Protein AF-A0A661FWZ1-F1 (afdb_monomer)

Solvent-accessible surface area (backbone atoms only — not comparable to full-atom values): 4500 Å² total; per-residue (Å²): 130,87,65,81,78,56,76,91,47,45,71,56,48,51,56,51,52,56,47,48,75,68,31,70,47,79,71,69,54,61,41,92,82,27,64,59,43,77,51,90,68,82,77,70,34,35,34,34,50,64,55,96,61,29,29,41,34,26,31,77,54,99,57,40,72,37,81,74,44,68,46,64,79,117

Structure (mmCIF, N/CA/C/O backbone):
data_AF-A0A661FWZ1-F1
#
_entry.id   AF-A0A661FWZ1-F1
#
loop_
_atom_site.group_PDB
_atom_site.id
_atom_site.type_symbol
_atom_site.label_atom_id
_atom_site.label_alt_id
_atom_site.label_comp_id
_atom_site.label_asym_id
_atom_site.label_entity_id
_atom_site.label_seq_id
_atom_site.pdbx_PDB_ins_code
_atom_site.Cartn_x
_atom_site.Cartn_y
_atom_site.Cartn_z
_atom_site.occupancy
_atom_site.B_iso_or_equiv
_atom_site.auth_seq_id
_atom_site.auth_comp_id
_atom_site.auth_asym_id
_atom_site.auth_atom_id
_atom_site.pdbx_PDB_model_num
ATOM 1 N N . MET A 1 1 ? -4.899 15.614 -8.546 1.00 37.06 1 MET A N 1
ATOM 2 C CA . MET A 1 1 ? -4.323 15.558 -9.910 1.00 37.06 1 MET A CA 1
ATOM 3 C C . MET A 1 1 ? -3.989 14.104 -10.189 1.00 37.06 1 MET A C 1
ATOM 5 O O . MET A 1 1 ? -3.253 13.532 -9.402 1.00 37.06 1 MET A O 1
ATOM 9 N N . VAL A 1 2 ? -4.535 13.488 -11.239 1.00 45.38 2 VA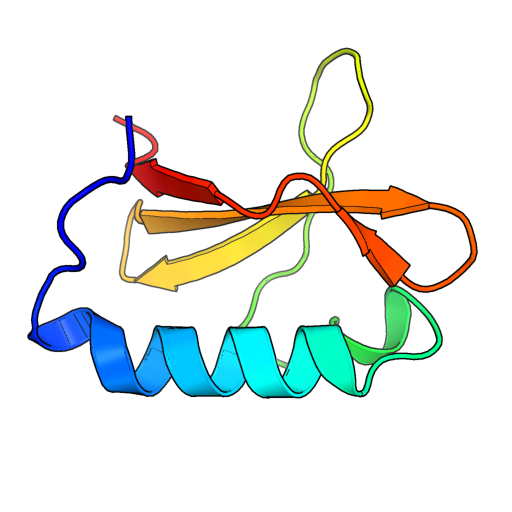L A N 1
ATOM 10 C CA . VAL A 1 2 ? -4.179 12.102 -11.588 1.00 45.38 2 VAL A CA 1
ATOM 11 C C . VAL A 1 2 ? -2.776 12.124 -12.192 1.00 45.38 2 VAL A C 1
ATOM 13 O O . VAL A 1 2 ? -2.581 12.650 -13.289 1.00 45.38 2 VAL A O 1
ATOM 16 N N . ALA A 1 3 ? -1.779 11.623 -11.462 1.00 61.47 3 ALA A N 1
ATOM 17 C CA . ALA A 1 3 ? -0.420 11.516 -11.979 1.00 61.47 3 ALA A CA 1
ATOM 18 C C . ALA A 1 3 ? -0.420 10.650 -13.251 1.00 61.47 3 ALA A C 1
ATOM 20 O O . ALA A 1 3 ? -0.990 9.557 -13.275 1.00 61.47 3 ALA A O 1
ATOM 21 N N . ARG A 1 4 ? 0.224 11.118 -14.333 1.00 80.31 4 ARG A N 1
ATOM 22 C CA . ARG A 1 4 ? 0.410 10.288 -15.533 1.00 80.31 4 ARG A CA 1
ATOM 23 C C . ARG A 1 4 ? 1.240 9.064 -15.153 1.00 80.31 4 ARG A C 1
ATOM 25 O O . ARG A 1 4 ? 2.412 9.182 -14.797 1.00 80.31 4 ARG A O 1
ATOM 32 N N . ILE A 1 5 ? 0.630 7.888 -15.257 1.00 84.31 5 ILE A N 1
ATOM 33 C CA . ILE A 1 5 ? 1.289 6.618 -14.955 1.00 84.31 5 ILE A CA 1
ATOM 34 C C . ILE A 1 5 ? 2.482 6.426 -15.896 1.00 84.31 5 ILE A 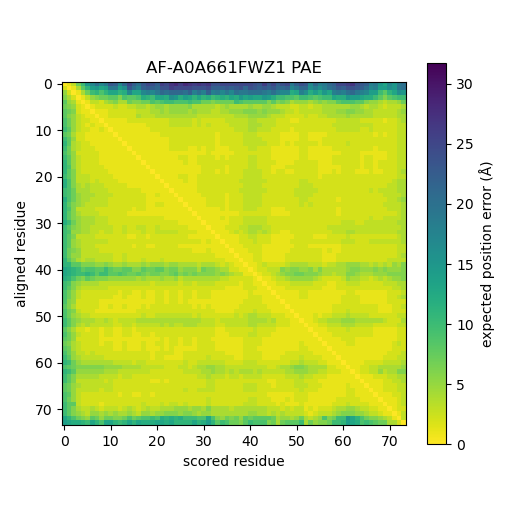C 1
ATOM 36 O O . ILE A 1 5 ? 2.332 6.448 -17.122 1.00 84.31 5 ILE A O 1
ATOM 40 N N . LYS A 1 6 ? 3.667 6.181 -15.323 1.00 90.25 6 LYS A N 1
ATOM 41 C 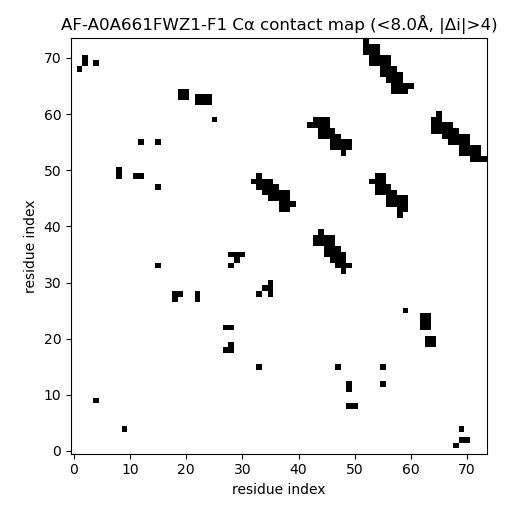CA . LYS A 1 6 ? 4.872 5.853 -16.093 1.00 90.25 6 LYS A CA 1
ATOM 42 C C . LYS A 1 6 ? 4.652 4.532 -16.847 1.00 90.25 6 LYS A C 1
ATOM 44 O O . LYS A 1 6 ? 4.287 3.547 -16.201 1.00 90.25 6 LYS A O 1
ATOM 49 N N . PRO A 1 7 ? 4.902 4.454 -18.171 1.00 90.81 7 PRO A N 1
ATOM 50 C CA . PRO A 1 7 ? 4.625 3.250 -18.962 1.00 90.81 7 PRO A CA 1
ATOM 51 C C . PRO A 1 7 ? 5.241 1.975 -18.374 1.00 90.81 7 PRO A C 1
ATOM 53 O O . PRO A 1 7 ? 4.565 0.957 -18.258 1.00 90.81 7 PRO A O 1
ATOM 56 N N . GLN A 1 8 ? 6.483 2.068 -17.895 1.00 93.75 8 GLN A N 1
ATOM 57 C CA . GLN A 1 8 ? 7.223 0.958 -17.288 1.00 93.75 8 GLN A CA 1
ATOM 58 C C . GLN A 1 8 ? 6.623 0.437 -15.967 1.00 93.75 8 GLN A C 1
ATOM 60 O O . GLN A 1 8 ? 6.940 -0.669 -15.543 1.00 93.75 8 GLN A O 1
ATOM 65 N N . HIS A 1 9 ? 5.754 1.208 -15.305 1.00 95.06 9 HIS A N 1
ATOM 66 C CA . HIS A 1 9 ? 5.113 0.807 -14.050 1.00 95.06 9 HIS A CA 1
ATOM 67 C C . HIS A 1 9 ? 3.731 0.185 -14.254 1.00 95.06 9 HIS A C 1
ATOM 69 O O . HIS A 1 9 ? 3.217 -0.435 -13.325 1.00 95.06 9 HIS A O 1
ATOM 75 N N . ARG A 1 10 ? 3.138 0.307 -15.451 1.00 93.81 10 ARG A N 1
ATOM 76 C CA . ARG A 1 10 ? 1.752 -0.109 -15.721 1.00 93.81 10 ARG A CA 1
ATOM 77 C C . ARG A 1 10 ? 1.475 -1.539 -15.283 1.00 93.81 10 ARG A C 1
ATOM 79 O O . ARG A 1 10 ? 0.568 -1.758 -14.495 1.00 93.81 10 ARG A O 1
ATOM 86 N N . SER A 1 11 ? 2.288 -2.498 -15.732 1.00 95.19 11 SER A N 1
ATOM 87 C CA . SER A 1 11 ? 2.071 -3.915 -15.406 1.00 95.19 11 SER A CA 1
ATOM 88 C C . SER A 1 11 ? 2.103 -4.180 -13.897 1.00 95.19 11 SER A C 1
ATOM 90 O O . SER A 1 11 ? 1.273 -4.923 -13.382 1.00 95.19 11 SER A O 1
ATOM 92 N N . LYS A 1 12 ? 3.025 -3.538 -13.167 1.00 96.31 12 LYS A N 1
ATOM 93 C CA . LYS A 1 12 ? 3.102 -3.681 -11.710 1.00 96.31 12 LYS A CA 1
ATOM 94 C C . LYS A 1 12 ? 1.904 -3.023 -11.026 1.00 96.31 12 LYS A C 1
ATOM 96 O O . LYS A 1 12 ? 1.349 -3.638 -10.129 1.00 96.31 12 LYS A O 1
ATOM 101 N N . ILE A 1 13 ? 1.497 -1.829 -11.459 1.00 96.25 13 ILE A N 1
ATOM 102 C CA . ILE A 1 13 ? 0.329 -1.123 -10.912 1.00 96.25 13 ILE A CA 1
ATOM 103 C C . ILE A 1 13 ? -0.945 -1.938 -11.124 1.00 96.25 13 ILE A C 1
ATOM 105 O O . ILE A 1 13 ? -1.675 -2.116 -10.162 1.00 96.25 13 ILE A O 1
ATOM 109 N N . TYR A 1 14 ? -1.175 -2.499 -12.316 1.00 96.06 14 TYR A N 1
ATOM 110 C CA . TYR A 1 14 ? -2.341 -3.358 -12.558 1.00 96.06 14 TYR A CA 1
ATOM 111 C C . TYR A 1 14 ? -2.405 -4.521 -11.570 1.00 96.06 14 TYR A C 1
ATOM 113 O O . TYR A 1 14 ? -3.417 -4.690 -10.909 1.00 96.06 14 TYR A O 1
ATOM 121 N N . ARG A 1 15 ? -1.291 -5.231 -11.353 1.00 97.56 15 ARG A N 1
ATOM 122 C CA . ARG A 1 15 ? -1.244 -6.320 -10.362 1.00 97.56 15 ARG A CA 1
ATOM 123 C C . ARG A 1 15 ? -1.562 -5.851 -8.941 1.00 97.56 15 ARG A C 1
ATOM 125 O O . ARG A 1 15 ? -2.198 -6.587 -8.200 1.00 97.56 15 ARG A O 1
ATOM 132 N N . LEU A 1 16 ? -1.096 -4.661 -8.550 1.00 97.69 16 LEU A N 1
ATOM 133 C CA . LEU A 1 16 ? -1.413 -4.091 -7.237 1.00 97.69 16 LEU A CA 1
ATOM 134 C C . LEU A 1 16 ? -2.901 -3.747 -7.126 1.00 97.69 16 LEU A C 1
ATOM 136 O O . LEU A 1 16 ? -3.498 -4.026 -6.096 1.00 97.69 16 LEU A O 1
ATOM 140 N N . LEU A 1 17 ? -3.490 -3.164 -8.173 1.00 96.81 17 LEU A N 1
ATOM 141 C CA . LEU A 1 17 ? -4.912 -2.818 -8.208 1.00 96.81 17 LEU A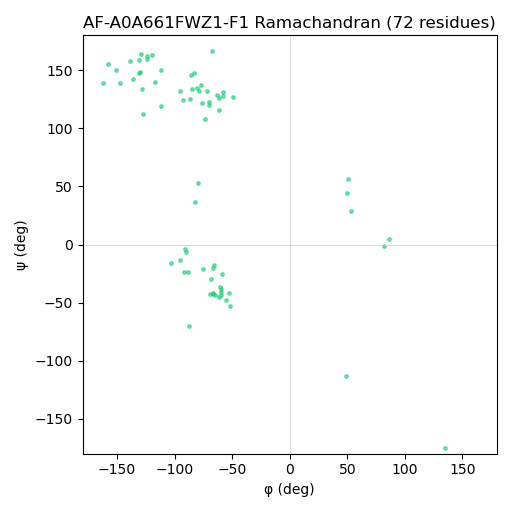 CA 1
ATOM 142 C C . LEU A 1 17 ? -5.802 -4.066 -8.200 1.00 96.81 17 LEU A C 1
ATOM 144 O O . LEU A 1 17 ? -6.772 -4.094 -7.452 1.00 96.81 17 LEU A O 1
ATOM 148 N N . ASP A 1 18 ? -5.437 -5.109 -8.950 1.00 97.50 18 ASP A N 1
ATOM 149 C CA . ASP A 1 18 ? -6.145 -6.394 -8.933 1.00 97.50 18 ASP A CA 1
ATOM 150 C C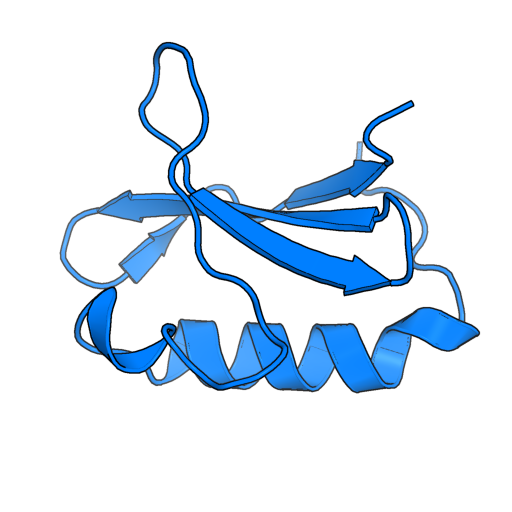 . ASP A 1 18 ? -6.121 -7.008 -7.527 1.00 97.50 18 ASP A C 1
ATOM 152 O O . ASP A 1 18 ? -7.146 -7.461 -7.027 1.00 97.50 18 ASP A O 1
ATOM 156 N N . GLY A 1 19 ? -4.968 -6.963 -6.848 1.00 97.19 19 GLY A N 1
ATOM 157 C CA . GLY A 1 19 ? -4.866 -7.412 -5.458 1.00 97.19 19 GLY A CA 1
ATOM 158 C C . GLY A 1 19 ? -5.688 -6.564 -4.493 1.00 97.19 19 GLY A C 1
ATOM 159 O O . GLY A 1 19 ? -6.374 -7.119 -3.646 1.00 97.19 19 GLY A O 1
ATOM 160 N N . LEU A 1 20 ? -5.665 -5.234 -4.633 1.00 97.25 20 LEU A N 1
ATOM 161 C CA . LEU A 1 20 ? -6.484 -4.331 -3.815 1.00 97.25 20 LEU A CA 1
ATOM 162 C C . LEU A 1 20 ? -7.982 -4.599 -3.989 1.00 97.25 20 LEU A C 1
ATOM 164 O O . LEU A 1 20 ? -8.716 -4.508 -3.015 1.00 97.25 20 LEU A O 1
ATOM 168 N N . SER A 1 21 ? -8.422 -4.940 -5.203 1.00 96.12 21 SER A N 1
ATOM 169 C CA . SER A 1 21 ? -9.824 -5.254 -5.489 1.00 96.12 21 SER A CA 1
ATOM 170 C C . SER A 1 21 ? -10.260 -6.634 -4.988 1.00 96.12 21 SER A C 1
ATOM 172 O O . SER A 1 21 ? -11.460 -6.864 -4.870 1.00 96.12 21 SER A O 1
ATOM 174 N N . ALA A 1 22 ? -9.322 -7.557 -4.765 1.00 96.50 22 ALA A N 1
ATOM 175 C CA . ALA A 1 22 ? -9.606 -8.933 -4.354 1.00 96.50 22 ALA A CA 1
ATOM 176 C C . ALA A 1 22 ? -9.348 -9.198 -2.861 1.00 96.50 22 ALA A C 1
ATOM 178 O O . ALA A 1 22 ? -9.771 -10.229 -2.347 1.00 96.50 22 ALA A O 1
ATOM 179 N N . ALA A 1 23 ? -8.616 -8.315 -2.181 1.00 97.12 23 ALA A N 1
ATOM 180 C CA . ALA A 1 23 ? -8.273 -8.473 -0.775 1.00 97.12 23 ALA A CA 1
ATOM 181 C C . ALA A 1 23 ? -9.492 -8.244 0.126 1.00 97.12 23 ALA A C 1
ATOM 183 O O . ALA A 1 23 ? -10.158 -7.220 0.019 1.00 97.12 23 ALA A O 1
ATOM 184 N N . GLU A 1 24 ? -9.724 -9.154 1.071 1.00 95.75 24 GLU A N 1
ATOM 185 C CA . GLU A 1 24 ? -10.737 -8.989 2.124 1.00 95.75 24 GLU A CA 1
ATOM 186 C C . GLU A 1 24 ? -10.125 -8.337 3.374 1.00 95.75 24 GLU A C 1
ATOM 188 O O . GLU A 1 24 ? -10.800 -7.710 4.194 1.00 95.75 24 GLU A O 1
ATOM 193 N N . THR A 1 25 ? -8.807 -8.472 3.535 1.00 96.62 25 THR A N 1
ATOM 194 C CA . THR A 1 25 ? -8.044 -7.935 4.653 1.00 96.62 25 THR A CA 1
ATOM 195 C C . THR A 1 25 ? -6.717 -7.337 4.192 1.00 96.62 25 THR A C 1
ATOM 197 O O . THR A 1 25 ? -6.125 -7.731 3.190 1.00 96.62 25 THR A O 1
ATOM 200 N N . LEU A 1 26 ? -6.150 -6.439 5.003 1.00 96.00 26 LEU A N 1
ATOM 201 C CA . LEU A 1 26 ? -4.800 -5.914 4.760 1.00 96.00 26 LEU A CA 1
ATOM 202 C C . LEU A 1 26 ? -3.720 -7.005 4.715 1.00 96.00 26 LEU A C 1
ATOM 204 O O . LEU A 1 26 ? -2.683 -6.792 4.096 1.00 96.00 26 LEU A O 1
ATOM 208 N N . LYS A 1 27 ? -3.931 -8.152 5.373 1.00 95.88 27 LYS A N 1
ATOM 209 C CA . LYS A 1 27 ? -2.950 -9.246 5.374 1.00 95.88 27 LYS A CA 1
ATOM 210 C C . LYS A 1 27 ? -2.830 -9.904 4.002 1.00 95.88 27 LYS A C 1
ATOM 212 O O . LYS A 1 27 ? -1.738 -10.334 3.652 1.00 95.88 27 LYS A O 1
ATOM 217 N N . ASP A 1 28 ? -3.899 -9.905 3.209 1.00 97.06 28 ASP A N 1
ATOM 218 C CA . ASP A 1 28 ? -3.900 -10.472 1.854 1.00 97.06 28 ASP A CA 1
ATOM 219 C C . ASP A 1 28 ? -2.995 -9.676 0.900 1.00 97.06 28 ASP A C 1
ATOM 221 O O . ASP A 1 28 ? -2.530 -10.186 -0.117 1.00 97.06 28 ASP A O 1
ATOM 225 N N . LEU A 1 29 ? -2.689 -8.425 1.262 1.00 97.00 29 LEU A N 1
ATOM 226 C CA . LEU A 1 29 ? -1.795 -7.533 0.526 1.00 97.00 29 LEU A CA 1
ATOM 227 C C . LEU A 1 29 ? -0.328 -7.631 0.976 1.00 97.00 29 LEU A C 1
ATOM 229 O O . LEU A 1 29 ? 0.532 -6.995 0.357 1.00 97.00 29 LEU A O 1
ATOM 233 N N . ASP A 1 30 ? -0.009 -8.418 2.013 1.00 96.12 30 ASP A N 1
ATOM 234 C CA . ASP A 1 30 ? 1.366 -8.653 2.486 1.00 96.12 30 ASP A CA 1
ATOM 235 C C . ASP A 1 30 ? 2.102 -9.684 1.609 1.00 96.12 30 ASP A C 1
ATOM 237 O O . ASP A 1 30 ? 2.628 -10.707 2.046 1.00 96.12 30 ASP A O 1
ATOM 241 N N . ILE A 1 31 ? 2.096 -9.417 0.304 1.00 95.88 31 ILE A N 1
ATOM 242 C CA . ILE A 1 31 ? 2.687 -10.272 -0.719 1.00 95.88 31 ILE A CA 1
ATOM 243 C C . ILE A 1 31 ? 4.183 -9.944 -0.838 1.00 95.88 31 ILE A C 1
ATOM 245 O O . ILE A 1 31 ? 4.554 -8.766 -0.961 1.00 95.88 31 ILE A O 1
ATOM 249 N N . PRO A 1 32 ? 5.076 -10.953 -0.890 1.00 95.38 32 PRO A N 1
ATOM 250 C CA . PRO A 1 32 ? 6.503 -10.729 -1.088 1.00 95.38 32 PRO A CA 1
ATOM 251 C C . PRO A 1 32 ? 6.807 -9.785 -2.263 1.00 95.38 32 PRO A C 1
ATOM 253 O O . PRO A 1 32 ? 6.347 -9.956 -3.394 1.00 95.38 32 PRO A O 1
ATOM 256 N N . GLY A 1 33 ? 7.590 -8.740 -1.984 1.00 94.31 33 GLY A N 1
ATOM 257 C CA . GLY A 1 33 ? 7.969 -7.715 -2.959 1.00 94.31 33 GLY A CA 1
ATOM 258 C C . GLY A 1 33 ? 6.929 -6.614 -3.196 1.00 94.31 33 GLY A C 1
ATOM 259 O O . GLY A 1 33 ? 7.195 -5.699 -3.981 1.00 94.31 33 GLY A O 1
ATOM 260 N N . TRP A 1 34 ? 5.762 -6.665 -2.547 1.00 97.06 34 TRP A N 1
ATOM 261 C CA . TRP A 1 34 ? 4.814 -5.547 -2.503 1.00 97.06 34 TRP A CA 1
ATOM 262 C C . TRP A 1 34 ? 5.116 -4.608 -1.338 1.00 97.06 34 TRP A C 1
ATOM 264 O O . TRP A 1 34 ? 4.835 -3.419 -1.439 1.00 97.06 34 TRP A O 1
ATOM 274 N N . ASN A 1 35 ? 5.793 -5.103 -0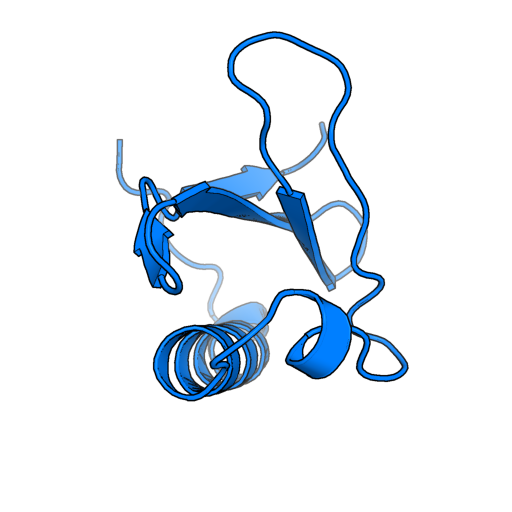.299 1.00 96.62 35 ASN A N 1
ATOM 275 C CA . ASN A 1 35 ? 6.283 -4.322 0.835 1.00 96.62 35 ASN A CA 1
ATOM 276 C C . ASN A 1 35 ? 5.175 -3.454 1.446 1.00 96.62 35 ASN A C 1
ATOM 278 O O . ASN A 1 35 ? 5.320 -2.228 1.512 1.00 96.62 35 ASN A O 1
ATOM 282 N N . LEU A 1 36 ? 4.071 -4.083 1.849 1.00 97.81 36 LEU A N 1
ATOM 283 C CA . LEU A 1 36 ? 2.987 -3.396 2.536 1.00 97.81 36 LEU A CA 1
ATOM 284 C C . LEU A 1 36 ? 3.515 -2.743 3.815 1.00 97.81 36 LEU A C 1
ATOM 286 O O . LEU A 1 36 ? 4.159 -3.379 4.645 1.00 97.81 36 LEU A O 1
ATOM 290 N N . HIS A 1 37 ? 3.239 -1.455 3.981 1.00 96.75 37 HIS A N 1
ATOM 291 C CA . HIS A 1 37 ? 3.537 -0.753 5.223 1.00 96.75 37 HIS A CA 1
ATOM 292 C C . HIS A 1 37 ? 2.557 0.388 5.459 1.00 96.75 37 HIS A C 1
ATOM 294 O O . HIS A 1 37 ? 2.039 1.009 4.529 1.00 96.75 37 HIS A O 1
ATOM 300 N N . ARG A 1 38 ? 2.315 0.669 6.739 1.00 97.06 38 ARG A N 1
ATOM 301 C CA . ARG A 1 38 ? 1.513 1.807 7.180 1.00 97.06 38 ARG A CA 1
ATOM 302 C C . ARG A 1 38 ? 2.329 3.094 7.082 1.00 97.06 38 ARG A C 1
ATOM 304 O O . ARG A 1 38 ? 3.487 3.138 7.501 1.00 97.06 38 ARG A O 1
ATOM 311 N N . LEU A 1 39 ? 1.702 4.152 6.583 1.00 95.19 39 LEU A N 1
ATOM 312 C CA . LEU A 1 39 ? 2.280 5.488 6.521 1.00 95.19 39 LEU A CA 1
ATOM 313 C C . LEU A 1 39 ? 2.120 6.223 7.848 1.00 95.19 39 LEU A C 1
ATOM 315 O O . LEU A 1 39 ? 1.156 6.031 8.593 1.00 95.19 39 LEU A O 1
ATOM 319 N N . LYS A 1 40 ? 3.102 7.074 8.150 1.00 92.38 40 LYS A N 1
ATOM 320 C CA . LYS A 1 40 ? 3.048 7.963 9.310 1.00 92.38 40 LYS A CA 1
ATOM 321 C C . LYS A 1 40 ? 2.156 9.152 8.967 1.00 92.38 40 LYS A C 1
ATOM 323 O O . LYS A 1 40 ? 2.350 9.776 7.932 1.00 92.38 40 LYS A O 1
ATOM 328 N N . GLY A 1 41 ? 1.223 9.482 9.854 1.00 89.75 41 GLY A N 1
ATOM 329 C CA . GLY A 1 41 ? 0.351 10.644 9.699 1.00 89.75 41 GLY A CA 1
ATOM 330 C C . GLY A 1 41 ? -1.115 10.350 10.001 1.00 89.75 41 GLY A C 1
ATOM 331 O O . GLY A 1 41 ? -1.472 9.262 10.462 1.00 89.75 41 GLY A O 1
ATOM 332 N N . LYS A 1 42 ? -1.945 11.369 9.769 1.00 90.00 42 LYS A N 1
ATOM 333 C CA . LYS A 1 42 ? -3.408 11.300 9.797 1.00 90.00 42 LYS A CA 1
ATOM 334 C C . LYS A 1 42 ? -3.935 11.903 8.482 1.00 90.00 42 LYS A C 1
ATOM 336 O O . LYS A 1 42 ? -3.461 12.982 8.130 1.00 90.00 42 LYS A O 1
ATOM 341 N N . PRO A 1 43 ? -4.893 11.262 7.790 1.00 91.31 43 PRO A N 1
ATOM 342 C CA . PRO A 1 43 ? -5.507 9.971 8.119 1.00 91.31 43 PRO A CA 1
ATOM 343 C C . PRO A 1 43 ? -4.526 8.790 7.992 1.00 91.31 43 PRO A C 1
ATOM 345 O O . PRO A 1 43 ? -3.422 8.931 7.468 1.00 91.31 43 PRO A O 1
ATOM 348 N N . ILE A 1 44 ? -4.909 7.626 8.530 1.00 95.31 44 ILE A N 1
ATOM 349 C CA . ILE A 1 44 ? -4.107 6.404 8.389 1.00 95.31 44 ILE A CA 1
ATOM 350 C C . ILE A 1 44 ? -4.189 5.938 6.939 1.00 95.31 44 ILE A C 1
ATOM 352 O O . ILE A 1 44 ? -5.275 5.660 6.438 1.00 95.31 44 ILE A O 1
ATOM 356 N N . ARG A 1 45 ? -3.028 5.812 6.300 1.00 96.75 45 ARG A N 1
ATOM 357 C CA . ARG A 1 45 ? -2.884 5.275 4.946 1.00 96.75 45 ARG A CA 1
ATOM 358 C C . ARG A 1 45 ? -1.822 4.184 4.911 1.00 96.75 45 ARG A C 1
ATOM 360 O O . ARG A 1 45 ? -1.008 4.056 5.830 1.00 96.75 45 ARG A O 1
ATOM 367 N N . TYR A 1 46 ? -1.836 3.413 3.840 1.00 97.50 46 TYR A N 1
ATOM 368 C CA . TYR A 1 46 ? -0.924 2.313 3.562 1.00 97.50 46 TYR A CA 1
ATOM 369 C C . TYR A 1 46 ? -0.251 2.538 2.217 1.00 97.50 46 TYR A C 1
ATOM 371 O O . TYR A 1 46 ? -0.743 3.308 1.393 1.00 97.50 46 TYR A O 1
ATOM 379 N N . ALA A 1 47 ? 0.880 1.874 2.004 1.00 97.31 47 ALA A N 1
ATOM 380 C CA . ALA A 1 47 ? 1.598 1.928 0.746 1.00 97.31 47 ALA A CA 1
ATOM 381 C C . ALA A 1 47 ? 2.074 0.551 0.294 1.00 97.31 47 ALA A C 1
ATOM 383 O O . ALA A 1 47 ? 2.556 -0.256 1.091 1.00 97.31 47 ALA A O 1
ATOM 384 N N . LEU A 1 48 ? 2.001 0.344 -1.020 1.00 97.75 48 LEU A N 1
ATOM 385 C CA . LEU A 1 48 ? 2.561 -0.792 -1.740 1.00 97.75 48 LEU A CA 1
ATOM 386 C C . LEU A 1 48 ? 3.629 -0.300 -2.715 1.00 97.75 48 LEU A C 1
ATOM 388 O O . LEU A 1 48 ? 3.503 0.739 -3.367 1.00 97.75 48 LEU A O 1
ATOM 392 N N . LYS A 1 49 ? 4.717 -1.054 -2.821 1.00 97.38 49 LYS A N 1
ATOM 393 C CA . LYS A 1 49 ? 5.866 -0.751 -3.666 1.00 97.38 49 LYS A CA 1
ATOM 394 C C . LYS A 1 49 ? 5.567 -1.049 -5.130 1.00 97.38 49 LYS A C 1
ATOM 396 O O . LYS A 1 49 ? 5.336 -2.192 -5.520 1.00 97.38 49 LYS A O 1
ATOM 401 N N . VAL A 1 50 ? 5.697 -0.011 -5.955 1.00 96.31 50 VAL A N 1
ATOM 402 C CA . VAL A 1 50 ? 5.724 -0.141 -7.415 1.00 96.31 50 VAL A CA 1
ATOM 403 C C . VAL A 1 50 ? 7.162 -0.402 -7.862 1.00 96.31 50 VAL A C 1
ATOM 405 O O . VAL A 1 50 ? 7.503 -1.518 -8.245 1.00 96.31 50 VAL A O 1
ATOM 408 N N . GLN A 1 51 ? 8.033 0.607 -7.761 1.00 95.19 51 GLN A N 1
ATOM 409 C CA . GLN A 1 51 ? 9.450 0.511 -8.122 1.00 95.19 51 GLN A CA 1
ATOM 410 C C . GLN A 1 51 ? 10.246 1.659 -7.486 1.00 95.19 51 GLN A C 1
ATOM 412 O O . GLN A 1 51 ? 9.796 2.800 -7.508 1.00 95.19 51 GLN A O 1
ATOM 417 N N . LYS A 1 52 ? 11.454 1.390 -6.961 1.00 92.31 52 LYS A N 1
ATOM 418 C CA . LYS A 1 52 ? 12.310 2.401 -6.298 1.00 92.31 52 LYS A CA 1
ATOM 419 C C . LYS A 1 52 ? 11.514 3.213 -5.256 1.00 92.31 52 LYS A C 1
ATOM 421 O O . LYS A 1 52 ? 11.055 2.617 -4.279 1.00 92.31 52 LYS A O 1
ATOM 426 N N . ASN A 1 53 ? 11.300 4.508 -5.486 1.00 93.44 53 ASN A N 1
ATOM 427 C CA . ASN A 1 53 ? 10.574 5.429 -4.601 1.00 93.44 53 ASN A CA 1
ATOM 428 C C . ASN A 1 53 ? 9.066 5.506 -4.893 1.00 93.44 53 ASN A C 1
ATOM 430 O O . ASN A 1 53 ? 8.325 6.078 -4.109 1.00 93.44 53 ASN A O 1
ATOM 434 N N . TRP A 1 54 ? 8.590 4.858 -5.958 1.00 95.31 54 TRP A N 1
ATOM 435 C CA . TRP A 1 54 ? 7.190 4.916 -6.366 1.00 95.31 54 TRP A CA 1
ATOM 436 C C . TRP A 1 54 ? 6.312 3.973 -5.551 1.00 95.31 54 TRP A C 1
ATOM 438 O O . TRP A 1 54 ? 6.661 2.797 -5.341 1.00 95.31 54 TRP A O 1
ATOM 448 N N . ARG A 1 55 ? 5.163 4.482 -5.114 1.00 96.31 55 ARG A N 1
ATOM 449 C CA . ARG A 1 55 ? 4.180 3.762 -4.305 1.00 96.31 55 ARG A CA 1
ATOM 450 C C . ARG A 1 55 ? 2.783 3.897 -4.890 1.00 96.31 55 ARG A C 1
ATOM 452 O O . ARG A 1 55 ? 2.455 4.916 -5.488 1.00 96.31 55 ARG A O 1
ATOM 459 N N . VAL A 1 56 ? 1.978 2.860 -4.689 1.00 96.94 56 VAL A N 1
ATOM 460 C CA . VAL A 1 56 ? 0.521 3.001 -4.647 1.00 96.94 56 VAL A CA 1
ATOM 461 C C . VAL A 1 56 ? 0.160 3.213 -3.186 1.00 96.94 56 VAL A C 1
ATOM 463 O O . VAL A 1 56 ? 0.562 2.396 -2.355 1.00 96.94 56 VAL A O 1
ATOM 466 N N . THR A 1 57 ? -0.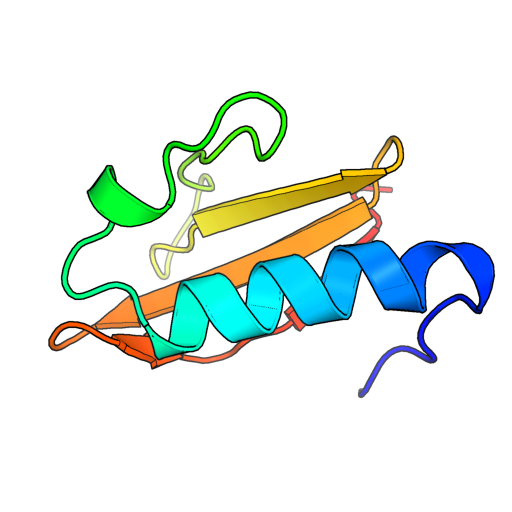532 4.301 -2.865 1.00 97.06 57 THR A N 1
ATOM 467 C CA . THR A 1 57 ? -0.999 4.592 -1.505 1.00 97.06 57 THR A CA 1
ATOM 468 C C . THR A 1 57 ? -2.518 4.506 -1.453 1.00 97.06 57 THR A C 1
ATOM 470 O O . THR A 1 57 ? -3.181 4.716 -2.462 1.00 97.06 57 THR A O 1
ATOM 473 N N . PHE A 1 58 ? -3.075 4.141 -0.302 1.00 97.50 58 PHE A N 1
ATOM 474 C CA . PHE A 1 58 ? -4.524 4.016 -0.130 1.00 97.50 58 PHE A CA 1
ATOM 475 C C . PHE A 1 58 ? -4.913 4.121 1.346 1.00 97.50 58 PHE A C 1
ATOM 477 O O . PHE A 1 58 ? -4.115 3.830 2.243 1.00 97.50 58 PHE A O 1
ATOM 484 N N . ALA A 1 59 ? -6.151 4.525 1.604 1.00 97.31 59 ALA A N 1
ATOM 485 C CA . ALA A 1 59 ? -6.815 4.326 2.884 1.00 97.31 59 ALA A CA 1
ATOM 486 C C . ALA A 1 59 ? -7.480 2.941 2.902 1.00 97.31 59 ALA A C 1
ATOM 488 O O . ALA A 1 59 ? -7.961 2.476 1.874 1.00 97.31 59 ALA A O 1
ATOM 489 N N . TRP A 1 60 ? -7.521 2.285 4.062 1.00 97.06 60 TRP A N 1
ATOM 490 C CA . TRP A 1 60 ? -8.247 1.024 4.233 1.00 97.06 60 TRP A CA 1
ATOM 491 C C . TRP A 1 60 ? -9.442 1.249 5.148 1.00 97.06 60 TRP A C 1
ATOM 493 O O . TRP A 1 60 ? -9.260 1.663 6.298 1.00 97.06 60 TRP A O 1
ATOM 503 N N . LYS A 1 61 ? -10.650 1.009 4.641 1.00 94.44 61 LYS A N 1
ATOM 504 C CA . LYS A 1 61 ? -11.896 1.236 5.375 1.00 94.44 61 LYS A CA 1
ATOM 505 C C . LYS A 1 61 ? -12.933 0.210 4.935 1.00 94.44 61 LYS A C 1
ATOM 507 O O . LYS A 1 61 ? -13.001 -0.109 3.762 1.00 94.44 61 LYS A O 1
ATOM 512 N N . ASP A 1 62 ? -13.698 -0.317 5.887 1.00 92.19 62 ASP A N 1
ATOM 513 C CA . ASP A 1 62 ? -14.830 -1.218 5.623 1.00 92.19 62 ASP A CA 1
ATOM 514 C C . ASP A 1 62 ? -14.483 -2.448 4.749 1.00 92.19 62 ASP A C 1
ATOM 516 O O . ASP A 1 62 ? -15.338 -2.987 4.063 1.00 92.19 62 ASP A O 1
ATOM 520 N N . GLY A 1 63 ? -13.227 -2.915 4.811 1.00 92.06 63 GLY A N 1
ATOM 521 C CA . GLY A 1 63 ? -12.743 -4.064 4.032 1.00 92.06 63 GLY A CA 1
ATOM 522 C C . GLY A 1 63 ? -12.253 -3.724 2.623 1.00 92.06 63 GLY A C 1
ATOM 523 O O . GLY A 1 63 ? -11.884 -4.632 1.892 1.00 92.06 63 GLY A O 1
ATOM 524 N N . GLU A 1 64 ? -12.203 -2.442 2.256 1.00 94.69 64 GLU A N 1
ATOM 525 C CA . GLU A 1 64 ? -11.860 -2.001 0.905 1.00 94.69 64 GLU A CA 1
ATOM 526 C C . GLU A 1 64 ? -10.782 -0.904 0.893 1.00 94.69 64 GLU A C 1
ATOM 528 O O . GLU A 1 64 ? -10.534 -0.179 1.871 1.00 94.69 64 GLU A O 1
ATOM 533 N N . ALA A 1 65 ? -10.122 -0.776 -0.260 1.00 96.81 65 ALA A N 1
ATOM 534 C CA . ALA A 1 65 ? -9.159 0.280 -0.528 1.00 96.81 65 ALA A CA 1
ATOM 535 C C . ALA A 1 65 ? -9.858 1.543 -1.058 1.00 96.81 65 ALA A C 1
ATOM 537 O O . ALA A 1 65 ? -10.528 1.523 -2.088 1.00 96.81 65 ALA A O 1
ATOM 538 N N . HIS A 1 66 ? -9.624 2.674 -0.396 1.00 95.50 66 HIS A N 1
ATOM 539 C CA . HIS A 1 66 ? -10.143 3.988 -0.771 1.00 95.50 66 HIS A CA 1
ATOM 540 C C . HIS A 1 66 ? -9.014 4.977 -1.046 1.00 95.50 66 HIS A C 1
ATOM 542 O O . HIS A 1 66 ? -7.876 4.774 -0.622 1.00 95.50 66 HIS A O 1
ATOM 548 N N . GLU A 1 67 ? -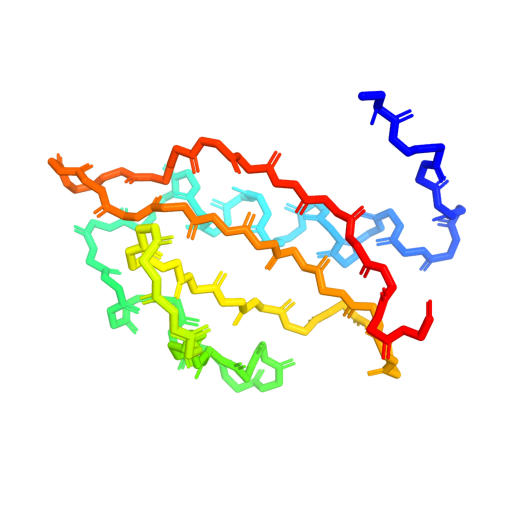9.352 6.083 -1.719 1.00 95.12 67 GLU A N 1
ATOM 549 C CA . GLU A 1 67 ? -8.420 7.183 -2.005 1.00 95.12 67 GLU A CA 1
ATOM 550 C C . GLU A 1 67 ? -7.102 6.677 -2.613 1.00 95.12 67 GLU A C 1
ATOM 552 O O . GLU A 1 67 ? -6.018 7.042 -2.167 1.00 95.12 67 GLU A O 1
ATOM 557 N N . VAL A 1 68 ? -7.198 5.756 -3.575 1.00 95.81 68 VAL A N 1
ATOM 558 C CA . VAL A 1 68 ? -6.024 5.113 -4.166 1.00 95.81 68 VAL A CA 1
ATOM 559 C C . VAL A 1 68 ? -5.253 6.125 -5.013 1.00 95.81 68 VAL A C 1
ATOM 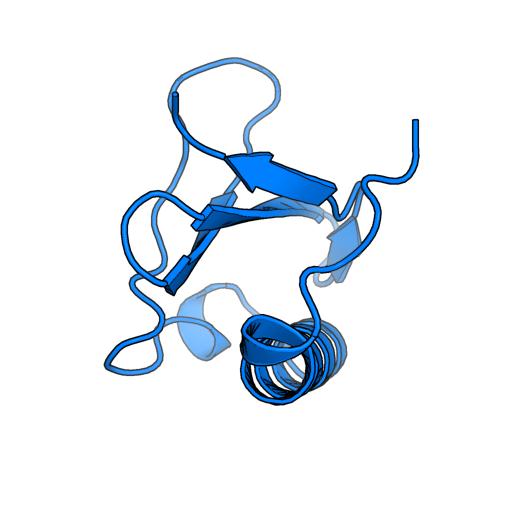561 O O . VAL A 1 68 ? -5.773 6.635 -6.005 1.00 95.81 68 VAL A O 1
ATOM 564 N N . ASP A 1 69 ? -3.995 6.359 -4.651 1.00 95.50 69 ASP A N 1
ATOM 565 C CA . ASP A 1 69 ? -3.091 7.294 -5.316 1.00 95.50 69 ASP A CA 1
ATOM 566 C C . ASP A 1 69 ? -1.802 6.606 -5.778 1.00 95.50 69 ASP A C 1
ATOM 568 O O . ASP A 1 69 ? -1.433 5.515 -5.335 1.00 95.50 69 ASP A O 1
ATOM 572 N N . TYR A 1 70 ? -1.096 7.263 -6.697 1.00 94.69 70 TYR A N 1
ATOM 573 C CA . TYR A 1 70 ? 0.191 6.824 -7.225 1.00 94.69 70 TYR A CA 1
ATOM 574 C C . TYR A 1 70 ? 1.211 7.959 -7.108 1.00 94.69 70 TYR A C 1
ATOM 576 O O . TYR A 1 70 ? 1.097 8.987 -7.779 1.00 94.69 70 TYR A O 1
ATOM 584 N N . GLU A 1 71 ? 2.208 7.759 -6.251 1.00 92.06 71 GLU A N 1
ATOM 585 C CA . GLU A 1 71 ? 3.069 8.823 -5.728 1.00 92.06 71 GLU A CA 1
ATOM 586 C C . GLU A 1 71 ? 4.553 8.458 -5.846 1.00 92.06 71 GLU A C 1
ATOM 588 O O . GLU A 1 71 ? 4.931 7.285 -5.736 1.00 92.06 71 GLU A O 1
ATOM 593 N N . ASP A 1 72 ? 5.399 9.470 -6.046 1.00 90.75 72 ASP A N 1
ATOM 594 C CA . ASP A 1 72 ? 6.848 9.366 -5.859 1.00 90.75 72 ASP A CA 1
ATOM 595 C C . ASP A 1 72 ? 7.189 9.863 -4.453 1.00 90.75 72 ASP A C 1
ATOM 597 O O . ASP A 1 72 ? 6.724 10.921 -4.042 1.00 90.75 72 ASP A O 1
ATOM 601 N N . TYR A 1 73 ? 7.988 9.110 -3.698 1.00 82.19 73 TYR A N 1
ATOM 602 C CA . TYR A 1 73 ? 8.423 9.507 -2.351 1.00 82.19 73 TYR A CA 1
ATOM 603 C C . TYR A 1 73 ? 9.626 10.468 -2.396 1.00 82.19 73 TYR A C 1
ATOM 605 O O . TYR A 1 73 ? 10.538 10.371 -1.571 1.00 82.19 73 TYR A O 1
ATOM 613 N N . HIS A 1 74 ? 9.667 11.358 -3.386 1.00 74.06 74 HIS A N 1
ATOM 614 C CA . HIS A 1 74 ? 10.668 12.410 -3.558 1.00 74.06 74 HIS A CA 1
ATOM 615 C C . HIS A 1 74 ? 10.010 13.701 -4.028 1.00 74.06 74 HIS A C 1
ATOM 617 O O . HIS A 1 74 ? 9.076 13.610 -4.855 1.00 74.06 74 HIS A O 1
#

Foldseek 3Di:
DAPDDDPVLVVVVVVLVVQQVPFQDPVSQVDPQQPWDWDPDPPIKIWGDRDDQWTFIFDDDPSHTHPTGIDGND

Secondary structure (DSSP, 8-state):
------GGGHHHHHHHHHHHHH-SSGGGG--TTT--EEPSSSS--EEEEEETTEEEEEEEETTEEEEEEEEE--

Sequence (74 aa):
MVARIKPQHRSKIYRLLDGLSAAETLKDLDIPGWNLHRLKGKPIRYALKVQKNWRVTFAWKDGEAHEVDYEDYH

pLDDT: mean 92.65, std 10.25, range [37.06, 97.81]

Nearest PDB structures (foldseek):
  4yzv-assembly2_XY  TM=9.541E-01  e=6.103E-06  Proteus vulgaris
  5ixl-assembly7_G  TM=9.531E-01  e=1.147E-05  Proteus vulgaris
  4px8-assembly1_A  TM=9.039E-01  e=8.911E-06  Proteus vulgaris
  5iwh-assembly1_A  TM=9.317E-01  e=1.572E-05  Proteus vulgaris
  6a62-assembly1_A-2  TM=6.706E-01  e=2.367E+00  Homo sapiens

Mean predicted aligned error: 3.46 Å

Radius of gyration: 11.58 Å; Cα contacts (8 Å, |Δi|>4): 112; chains: 1; bounding box: 27×26×29 Å